Protein AF-A0A538MJR1-F1 (afdb_monomer_lite)

pLDDT: mean 88.06, std 12.1, range [54.5, 98.06]

Radius of gyration: 22.08 Å; chains: 1; bounding box: 40×33×65 Å

Structure (mmCIF, N/CA/C/O backbone):
data_AF-A0A538MJR1-F1
#
_entry.id   AF-A0A538MJR1-F1
#
loop_
_atom_site.group_PDB
_atom_site.id
_atom_site.type_symbol
_atom_site.label_atom_id
_atom_site.label_alt_id
_atom_site.label_comp_id
_atom_site.label_asym_id
_atom_site.label_entity_id
_atom_site.label_seq_id
_atom_site.pdbx_PDB_ins_code
_atom_site.Cartn_x
_atom_site.Cartn_y
_atom_site.Cartn_z
_atom_site.occupancy
_atom_site.B_iso_or_equiv
_atom_site.auth_seq_id
_atom_site.auth_comp_id
_atom_site.auth_asym_id
_atom_site.auth_atom_id
_atom_site.pdbx_PDB_model_num
ATOM 1 N N . MET A 1 1 ? -9.088 15.417 -14.515 1.00 82.19 1 MET A N 1
ATOM 2 C CA . MET A 1 1 ? -7.665 15.201 -14.164 1.00 82.19 1 MET A CA 1
ATOM 3 C C . MET A 1 1 ? -7.564 13.871 -13.415 1.00 82.19 1 MET A C 1
ATOM 5 O O . MET A 1 1 ? -8.447 13.625 -12.606 1.00 82.19 1 MET A O 1
ATOM 9 N N . ARG A 1 2 ? -6.590 12.990 -13.696 1.00 92.06 2 ARG A N 1
ATOM 10 C CA . ARG A 1 2 ? -6.356 11.774 -1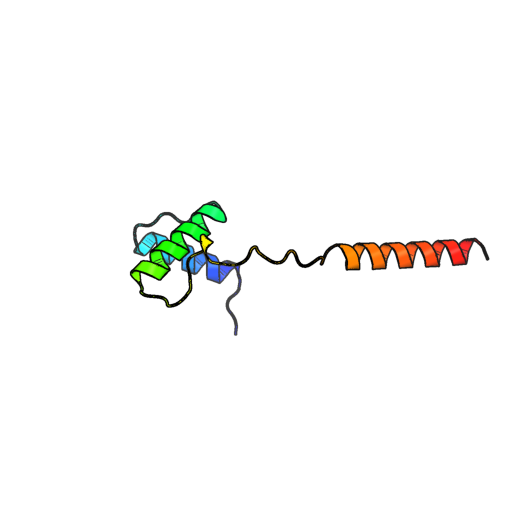2.882 1.00 92.06 2 ARG A CA 1
ATOM 11 C C . ARG A 1 2 ? -5.105 11.986 -12.024 1.00 92.06 2 ARG A C 1
ATOM 13 O O . ARG A 1 2 ? -4.140 12.529 -12.562 1.00 92.06 2 ARG A O 1
ATOM 20 N N . PRO A 1 3 ? -5.106 11.591 -10.742 1.00 95.50 3 PRO A N 1
ATOM 21 C CA . PRO A 1 3 ? -3.923 11.705 -9.900 1.00 95.50 3 PRO A CA 1
ATOM 22 C C . PRO A 1 3 ? -2.773 10.858 -10.454 1.00 95.50 3 PRO A C 1
ATOM 24 O O . PRO A 1 3 ? -2.976 9.801 -11.055 1.00 95.50 3 PRO A O 1
ATOM 27 N N . THR A 1 4 ? -1.553 11.350 -10.263 1.00 97.88 4 THR A N 1
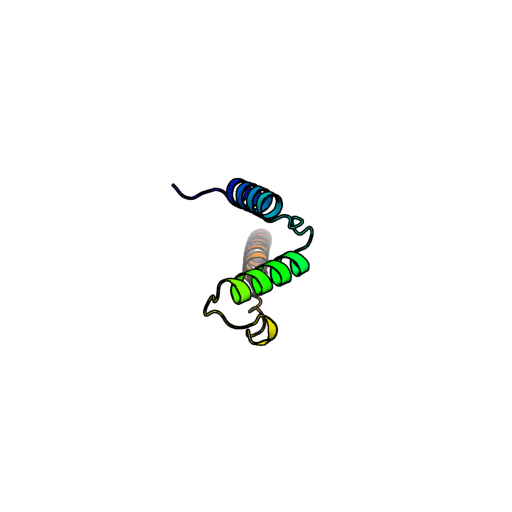ATOM 28 C CA . THR A 1 4 ? -0.325 10.630 -10.618 1.00 97.88 4 THR A CA 1
ATOM 29 C C . THR A 1 4 ? -0.045 9.501 -9.628 1.00 97.88 4 THR A C 1
ATOM 31 O O . THR A 1 4 ? -0.479 9.545 -8.480 1.00 97.88 4 THR A O 1
ATOM 34 N N . VAL A 1 5 ? 0.761 8.519 -10.040 1.00 96.06 5 VAL A N 1
ATOM 35 C CA . VAL A 1 5 ? 1.203 7.420 -9.162 1.00 96.06 5 VAL A CA 1
ATOM 36 C C . VAL A 1 5 ? 1.893 7.949 -7.900 1.00 96.06 5 VAL A C 1
ATOM 38 O O . VAL A 1 5 ? 1.609 7.484 -6.803 1.00 96.06 5 VAL A O 1
ATOM 41 N N . ARG A 1 6 ? 2.741 8.978 -8.033 1.00 96.44 6 ARG A N 1
ATOM 42 C CA . ARG A 1 6 ? 3.429 9.601 -6.892 1.00 96.44 6 ARG A CA 1
ATOM 43 C C . ARG A 1 6 ? 2.452 10.248 -5.908 1.00 96.44 6 ARG A C 1
ATOM 45 O O . ARG A 1 6 ? 2.643 10.126 -4.706 1.00 96.44 6 ARG A O 1
ATOM 52 N N . GLN A 1 7 ? 1.406 10.907 -6.408 1.00 98.06 7 GLN A N 1
ATOM 53 C CA . GLN A 1 7 ? 0.362 11.490 -5.557 1.00 98.06 7 GLN A CA 1
ATOM 54 C C . GLN A 1 7 ? -0.476 10.416 -4.865 1.00 98.06 7 GLN A C 1
ATOM 56 O O . GLN A 1 7 ? -0.814 10.577 -3.700 1.00 98.06 7 GLN A O 1
ATOM 61 N N . ILE A 1 8 ? -0.779 9.315 -5.558 1.00 96.50 8 ILE A N 1
ATOM 62 C CA . ILE A 1 8 ? -1.504 8.184 -4.970 1.00 96.50 8 ILE A CA 1
ATOM 63 C C . ILE A 1 8 ? -0.700 7.583 -3.812 1.00 96.50 8 ILE A C 1
ATOM 65 O O . ILE A 1 8 ? -1.261 7.361 -2.745 1.00 96.50 8 ILE A O 1
ATOM 69 N N . TYR A 1 9 ? 0.608 7.374 -3.986 1.00 95.88 9 TYR A N 1
ATOM 70 C CA . TYR A 1 9 ? 1.449 6.859 -2.904 1.00 95.88 9 TYR A CA 1
ATOM 71 C C . TYR A 1 9 ? 1.624 7.848 -1.753 1.00 95.88 9 TYR A C 1
ATOM 73 O O . TYR A 1 9 ? 1.583 7.427 -0.604 1.00 95.88 9 TYR A O 1
ATOM 81 N N . ALA A 1 10 ? 1.745 9.148 -2.034 1.00 97.88 10 ALA A N 1
ATOM 82 C CA . ALA A 1 10 ? 1.787 10.162 -0.981 1.00 97.88 10 ALA A CA 1
ATOM 83 C C . ALA A 1 10 ? 0.497 10.168 -0.142 1.00 97.88 10 ALA A C 1
ATOM 85 O O . ALA A 1 10 ? 0.556 10.242 1.081 1.00 97.88 10 ALA A O 1
ATOM 86 N N . LEU A 1 11 ? -0.663 10.035 -0.795 1.00 97.50 11 LEU A N 1
ATOM 87 C CA . LEU A 1 11 ? -1.945 9.919 -0.103 1.00 97.50 11 LEU A CA 1
ATOM 88 C C . LEU A 1 11 ? -2.012 8.641 0.741 1.00 97.50 11 LEU A C 1
ATOM 90 O O . LEU A 1 11 ? -2.442 8.689 1.885 1.00 97.50 11 LEU A O 1
ATOM 94 N N . ALA A 1 12 ? -1.581 7.507 0.188 1.00 96.56 12 ALA A N 1
ATOM 95 C CA . ALA A 1 12 ? -1.582 6.238 0.906 1.00 96.56 12 ALA A CA 1
ATOM 96 C C . ALA A 1 12 ? -0.658 6.265 2.139 1.00 96.56 12 ALA A C 1
ATOM 98 O O . ALA A 1 12 ? -1.050 5.755 3.183 1.00 96.56 12 ALA A O 1
ATOM 99 N N . ALA A 1 13 ? 0.515 6.903 2.045 1.00 97.25 13 ALA A N 1
ATOM 100 C CA . ALA A 1 13 ? 1.426 7.095 3.176 1.00 97.25 13 ALA A CA 1
ATOM 101 C C . ALA A 1 13 ? 0.785 7.922 4.295 1.00 97.25 13 ALA A C 1
ATOM 103 O O . ALA A 1 13 ? 0.715 7.458 5.428 1.00 97.25 13 ALA A O 1
ATOM 104 N N . ALA A 1 14 ? 0.211 9.080 3.955 1.00 97.94 14 ALA A N 1
ATOM 105 C CA . ALA A 1 14 ? -0.492 9.915 4.926 1.00 97.94 14 ALA A CA 1
ATOM 106 C C . ALA A 1 14 ? -1.665 9.172 5.591 1.00 97.94 14 ALA A C 1
ATOM 108 O O . ALA A 1 14 ? -1.891 9.315 6.787 1.00 97.94 14 ALA A O 1
ATOM 109 N N . LEU A 1 15 ? -2.400 8.346 4.837 1.00 95.75 15 LEU A N 1
ATOM 110 C CA . LEU A 1 15 ? -3.488 7.541 5.394 1.00 95.75 15 LEU A CA 1
ATOM 111 C C . LEU A 1 15 ? -2.983 6.486 6.387 1.00 95.75 15 LEU A C 1
ATOM 113 O O . LEU A 1 15 ? -3.598 6.324 7.439 1.00 95.75 15 LEU A O 1
ATOM 117 N N . CYS A 1 16 ? -1.866 5.816 6.088 1.00 96.25 16 CYS A N 1
ATOM 118 C CA . CYS A 1 16 ? -1.248 4.865 7.017 1.00 96.25 16 CYS A CA 1
ATOM 119 C C . CYS A 1 16 ? -0.839 5.573 8.317 1.00 96.25 16 CYS A C 1
ATOM 121 O O . CYS A 1 16 ? -1.256 5.150 9.391 1.00 96.25 16 CYS A O 1
ATOM 123 N N . GLU A 1 17 ? -0.167 6.726 8.219 1.00 96.94 17 GLU A N 1
ATOM 124 C CA . GLU A 1 17 ? 0.202 7.541 9.384 1.00 96.94 17 GLU A CA 1
ATOM 125 C C . GLU A 1 17 ? -1.022 7.919 10.234 1.00 96.94 17 GLU A C 1
ATOM 127 O O . GLU A 1 17 ? -1.012 7.742 11.451 1.00 96.94 17 GLU A O 1
ATOM 132 N N . THR A 1 18 ? -2.110 8.385 9.607 1.00 96.94 18 THR A N 1
ATOM 133 C CA . THR A 1 18 ? -3.337 8.754 10.338 1.00 96.94 18 THR A CA 1
ATOM 134 C C . THR A 1 18 ? -4.034 7.569 11.001 1.00 96.94 18 THR A C 1
ATOM 136 O O . THR A 1 18 ? -4.714 7.753 12.008 1.00 96.94 18 THR A O 1
ATOM 139 N N . ALA A 1 19 ? -3.872 6.368 10.447 1.00 93.69 19 ALA A N 1
ATOM 140 C CA . ALA A 1 19 ? -4.428 5.133 10.986 1.00 93.69 19 ALA A CA 1
ATOM 141 C C . ALA A 1 19 ? -3.512 4.471 12.033 1.00 93.69 19 ALA A C 1
ATOM 143 O O . ALA A 1 19 ? -3.904 3.469 12.624 1.00 93.69 19 ALA A O 1
ATOM 144 N N . GLY A 1 20 ? -2.311 5.016 12.274 1.00 95.62 20 GLY A N 1
ATOM 145 C CA . GLY A 1 20 ? -1.306 4.394 13.138 1.00 95.62 20 GLY A CA 1
ATOM 146 C C . GLY A 1 20 ? -0.682 3.130 12.537 1.00 95.62 20 GLY A C 1
ATOM 147 O O . GLY A 1 20 ? -0.165 2.296 13.274 1.00 95.62 20 GLY A O 1
ATOM 148 N N . GLU A 1 21 ? -0.744 2.985 11.215 1.00 94.75 21 GLU A N 1
ATOM 149 C CA . GLU A 1 21 ? -0.193 1.864 10.456 1.00 94.75 21 GLU A CA 1
ATOM 150 C C . GLU A 1 21 ? 1.128 2.273 9.793 1.00 94.75 21 GLU A C 1
ATOM 152 O O . GLU A 1 21 ? 1.304 3.410 9.346 1.00 94.75 21 GLU A O 1
ATOM 157 N N . GLU A 1 22 ? 2.064 1.333 9.683 1.00 96.06 22 GLU A N 1
ATOM 158 C CA . GLU A 1 22 ? 3.304 1.555 8.943 1.00 96.06 22 GLU A CA 1
ATOM 159 C C . GLU A 1 22 ? 3.056 1.446 7.433 1.00 96.06 22 GLU A C 1
ATOM 161 O O . GLU A 1 22 ? 2.349 0.552 6.955 1.00 96.06 22 GLU A O 1
ATOM 166 N N . PHE A 1 23 ? 3.651 2.354 6.654 1.00 96.38 23 PHE A N 1
ATOM 167 C CA . PHE A 1 23 ? 3.552 2.270 5.202 1.00 96.38 23 PHE A CA 1
ATOM 168 C C . PHE A 1 23 ? 4.374 1.075 4.681 1.00 96.38 23 PHE A C 1
ATOM 170 O O . PHE A 1 23 ? 5.570 0.990 4.956 1.00 96.38 23 PHE A O 1
ATOM 177 N N . PRO A 1 24 ? 3.783 0.158 3.894 1.00 97.25 24 PRO A N 1
ATOM 178 C CA . PRO A 1 24 ? 4.433 -1.098 3.537 1.00 97.25 24 PRO A CA 1
ATOM 179 C C . PRO A 1 24 ? 5.637 -0.897 2.605 1.00 97.25 24 PRO A C 1
ATOM 181 O O . PRO A 1 24 ? 5.521 -0.303 1.532 1.00 97.25 24 PRO A O 1
ATOM 184 N N . GLU A 1 25 ? 6.778 -1.490 2.964 1.00 95.62 25 GLU A N 1
ATOM 185 C CA . GLU A 1 25 ? 8.004 -1.448 2.149 1.00 95.62 25 GLU A CA 1
ATOM 186 C C . GLU A 1 25 ? 7.987 -2.422 0.962 1.00 95.62 25 GLU A C 1
ATOM 188 O O . GLU A 1 25 ? 8.706 -2.241 -0.025 1.00 95.62 25 GLU A O 1
ATOM 193 N N . THR A 1 26 ? 7.163 -3.472 1.037 1.00 96.44 26 THR A N 1
ATOM 194 C CA . THR A 1 26 ? 7.123 -4.532 0.028 1.00 96.44 26 THR A CA 1
ATOM 195 C C . THR A 1 26 ? 5.744 -4.664 -0.599 1.00 96.44 26 THR A C 1
ATOM 197 O O . THR A 1 26 ? 4.711 -4.310 -0.033 1.00 96.44 26 THR A O 1
ATOM 200 N N . ARG A 1 27 ? 5.712 -5.234 -1.806 1.00 93.19 27 ARG A N 1
ATOM 201 C CA . ARG A 1 27 ? 4.454 -5.554 -2.491 1.00 93.19 27 ARG A CA 1
ATOM 202 C C . ARG A 1 27 ? 3.619 -6.578 -1.714 1.00 93.19 27 ARG A C 1
ATOM 204 O O . ARG A 1 27 ? 2.394 -6.536 -1.793 1.00 93.19 27 ARG A O 1
ATOM 211 N N . GLU A 1 28 ? 4.276 -7.523 -1.051 1.00 93.06 28 GLU A N 1
ATOM 212 C CA . GLU A 1 28 ? 3.623 -8.573 -0.268 1.00 93.06 28 GLU A CA 1
ATOM 213 C C . GLU A 1 28 ? 2.951 -7.974 0.965 1.00 93.06 28 GLU A C 1
ATOM 215 O O . GLU A 1 28 ? 1.728 -8.052 1.062 1.00 93.06 28 GLU A O 1
ATOM 220 N N . SER A 1 29 ? 3.695 -7.217 1.778 1.00 95.19 29 SER A N 1
ATOM 221 C CA . SER A 1 29 ? 3.136 -6.522 2.944 1.00 95.19 29 SER A CA 1
ATOM 222 C C . SER A 1 29 ? 2.041 -5.520 2.566 1.00 95.19 29 SER A C 1
ATOM 224 O O . SER A 1 29 ? 1.023 -5.417 3.247 1.00 95.19 29 SER A O 1
ATOM 226 N N . ALA A 1 30 ? 2.171 -4.839 1.422 1.00 95.94 30 ALA A N 1
ATOM 227 C CA . ALA A 1 30 ? 1.097 -3.997 0.899 1.00 95.94 30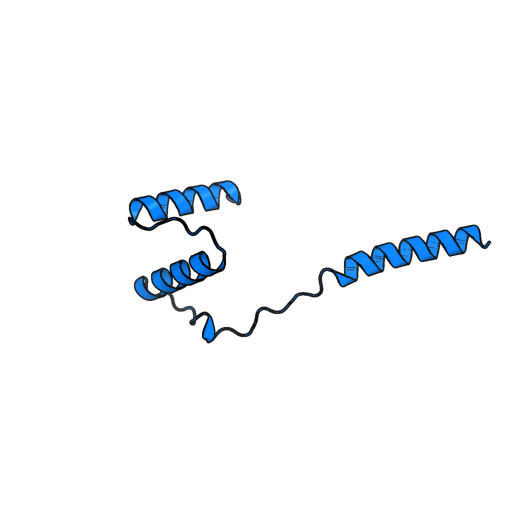 ALA A CA 1
ATOM 228 C C . ALA A 1 30 ? -0.168 -4.796 0.553 1.00 95.94 30 ALA A C 1
ATOM 230 O O . ALA A 1 30 ? -1.279 -4.319 0.776 1.00 95.94 30 ALA A O 1
ATOM 231 N N . SER A 1 31 ? -0.019 -6.002 -0.001 1.00 94.62 31 SER A N 1
ATOM 232 C CA . SER A 1 31 ? -1.160 -6.855 -0.355 1.00 94.62 31 SER A CA 1
ATOM 233 C C . SER A 1 31 ? -1.879 -7.364 0.896 1.00 94.62 31 SER A C 1
ATOM 235 O O . SER A 1 31 ? -3.107 -7.337 0.933 1.00 94.62 31 SER A O 1
ATOM 237 N N . GLU A 1 32 ? -1.126 -7.753 1.926 1.00 94.56 32 GLU A N 1
ATOM 238 C CA . GLU A 1 32 ? -1.657 -8.175 3.229 1.00 94.56 32 GLU A CA 1
ATOM 239 C C . GLU A 1 32 ? -2.412 -7.043 3.937 1.00 94.56 32 GLU A C 1
ATOM 241 O O . GLU A 1 32 ? -3.549 -7.236 4.370 1.00 94.56 32 GLU A O 1
ATOM 246 N N . LEU A 1 33 ? -1.823 -5.841 4.000 1.00 95.69 33 LEU A N 1
ATOM 247 C CA . LEU A 1 33 ? -2.462 -4.661 4.592 1.00 95.69 33 LEU A CA 1
ATOM 248 C C . LEU A 1 33 ? -3.770 -4.313 3.870 1.00 95.69 33 LEU A C 1
ATOM 250 O O . LEU A 1 33 ? -4.801 -4.106 4.507 1.00 95.69 33 LEU A O 1
ATOM 254 N N . ILE A 1 34 ? -3.756 -4.294 2.533 1.00 94.56 34 ILE A N 1
ATOM 255 C CA . ILE A 1 34 ? -4.956 -4.017 1.733 1.00 94.56 34 ILE A CA 1
ATOM 256 C C . ILE A 1 34 ? -6.037 -5.071 1.974 1.00 94.56 34 ILE A C 1
ATOM 258 O O . ILE A 1 34 ? -7.214 -4.718 2.049 1.00 94.56 34 ILE A O 1
ATOM 262 N N . GLU A 1 35 ? -5.676 -6.352 2.065 1.00 95.75 35 GLU A N 1
ATOM 263 C CA . GLU A 1 35 ? -6.648 -7.403 2.354 1.00 95.75 35 GLU A CA 1
ATOM 264 C C . GLU A 1 35 ? -7.275 -7.212 3.740 1.00 95.75 35 GLU A C 1
ATOM 266 O O . GLU A 1 35 ? -8.505 -7.201 3.834 1.00 95.75 35 GLU A O 1
ATOM 271 N N . ARG A 1 36 ? -6.462 -6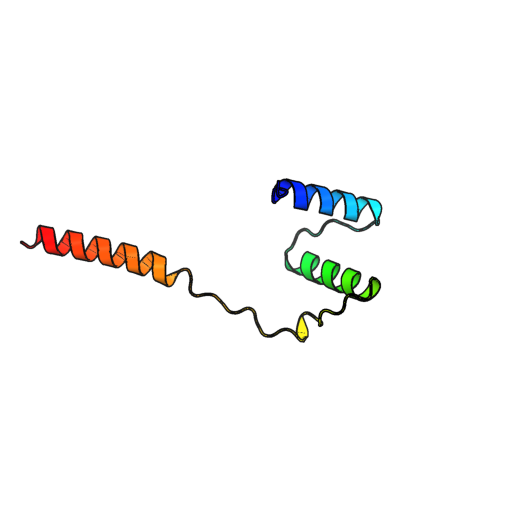.988 4.782 1.00 94.94 36 ARG A N 1
ATOM 272 C CA . ARG A 1 36 ? -6.947 -6.716 6.144 1.00 94.94 36 ARG A CA 1
ATOM 273 C C . ARG A 1 36 ? -7.940 -5.552 6.159 1.00 94.94 36 ARG A C 1
ATOM 275 O O . ARG A 1 36 ? -9.087 -5.738 6.560 1.00 94.94 36 ARG A O 1
ATOM 282 N N . LEU A 1 37 ? -7.547 -4.405 5.600 1.00 93.44 37 LEU A N 1
ATOM 283 C CA . LEU A 1 37 ? -8.396 -3.210 5.520 1.00 93.44 37 LEU A CA 1
ATOM 284 C C . LEU A 1 37 ? -9.680 -3.454 4.715 1.00 93.44 37 LEU A C 1
ATOM 286 O O . LEU A 1 37 ? -10.747 -2.932 5.042 1.00 93.44 37 LEU A O 1
ATOM 290 N N . ARG A 1 38 ? -9.614 -4.258 3.648 1.00 94.94 38 ARG A N 1
ATOM 291 C CA . ARG A 1 38 ? -10.798 -4.640 2.866 1.00 94.94 38 ARG A CA 1
ATOM 292 C C . ARG A 1 38 ? -11.783 -5.474 3.675 1.00 94.94 38 ARG A C 1
ATOM 294 O O . ARG A 1 38 ? -12.981 -5.267 3.531 1.00 94.94 38 ARG A O 1
ATOM 301 N N . ILE A 1 39 ? -11.305 -6.410 4.487 1.00 95.06 39 ILE A N 1
ATOM 302 C CA . ILE A 1 39 ? -12.169 -7.241 5.335 1.00 95.06 39 ILE A CA 1
ATOM 303 C C . ILE A 1 39 ? -12.809 -6.387 6.419 1.00 95.06 39 ILE A C 1
ATOM 305 O O . ILE A 1 39 ? -14.023 -6.439 6.591 1.00 95.06 39 ILE A O 1
ATOM 309 N N . GLU A 1 40 ? -12.009 -5.565 7.097 1.00 94.19 40 GLU A N 1
ATOM 310 C CA . GLU A 1 40 ? -12.474 -4.666 8.156 1.00 94.19 40 GLU A CA 1
ATOM 311 C C . GLU A 1 40 ? -13.532 -3.680 7.649 1.00 94.19 40 GLU A C 1
ATOM 313 O O . GLU A 1 40 ? -14.530 -3.433 8.322 1.00 94.19 40 GLU A O 1
ATOM 318 N N . SER A 1 41 ? -13.363 -3.168 6.427 1.00 93.75 41 SER A N 1
ATOM 319 C CA . SER A 1 41 ? -14.339 -2.280 5.780 1.00 93.75 41 SER A CA 1
ATOM 320 C C . SER A 1 41 ? -15.531 -3.003 5.135 1.00 93.75 41 SER A C 1
ATOM 322 O O . SER A 1 41 ? -16.434 -2.338 4.626 1.00 93.75 41 SER A O 1
ATOM 324 N N . GLY A 1 42 ? -15.565 -4.342 5.131 1.00 95.62 42 GLY A N 1
ATOM 325 C CA . GLY A 1 42 ? -16.646 -5.129 4.526 1.00 95.62 42 GLY A CA 1
ATOM 326 C C . GLY A 1 42 ? -16.656 -5.124 2.991 1.00 95.62 42 GLY A C 1
ATOM 327 O O . GLY A 1 42 ? -17.704 -5.302 2.369 1.00 95.62 42 GLY A O 1
ATOM 328 N N . HIS A 1 43 ? -15.508 -4.902 2.352 1.00 95.06 43 HIS A N 1
ATOM 329 C CA . HIS A 1 43 ? -15.397 -4.863 0.897 1.00 95.06 43 HIS A CA 1
ATOM 330 C C . HIS A 1 43 ? -15.717 -6.241 0.274 1.00 95.06 43 HIS A C 1
ATOM 332 O O . HIS A 1 43 ? -15.105 -7.240 0.651 1.00 95.06 43 HIS A O 1
ATOM 338 N N . PRO A 1 44 ? -16.565 -6.327 -0.772 1.00 95.12 44 PRO A N 1
ATOM 339 C CA . PRO A 1 44 ? -17.091 -7.598 -1.302 1.00 95.12 44 PRO A CA 1
ATOM 340 C C . PRO A 1 44 ? -16.086 -8.447 -2.096 1.00 95.12 44 PRO A C 1
ATOM 342 O O . PRO A 1 44 ? -16.467 -9.417 -2.746 1.00 95.12 44 PRO A O 1
ATOM 345 N N . ALA A 1 45 ? -14.815 -8.057 -2.141 1.00 90.75 45 ALA A N 1
ATOM 346 C CA . ALA A 1 45 ? -13.859 -8.724 -3.013 1.00 90.75 45 ALA A CA 1
ATOM 347 C C . ALA A 1 45 ? -13.243 -9.936 -2.283 1.00 90.75 45 ALA A C 1
ATOM 349 O O . ALA A 1 45 ? -12.985 -9.833 -1.081 1.00 90.75 45 ALA A O 1
ATOM 350 N N . PRO A 1 46 ? -12.979 -11.051 -2.991 1.00 90.81 46 PRO A N 1
ATOM 351 C CA . PRO A 1 46 ? -12.526 -12.307 -2.388 1.00 90.81 46 PRO A CA 1
ATOM 352 C C . PRO A 1 46 ? -11.109 -12.194 -1.815 1.00 90.81 46 PRO A C 1
ATOM 354 O O . PRO A 1 46 ? -10.384 -11.238 -2.136 1.00 90.81 46 PRO A O 1
ATOM 357 N N . ARG A 1 47 ? -10.715 -13.175 -0.994 1.00 91.69 47 ARG A N 1
ATOM 358 C CA . ARG A 1 47 ? -9.355 -13.266 -0.452 1.00 91.69 47 ARG A CA 1
ATOM 359 C C . ARG A 1 47 ? -8.334 -13.442 -1.569 1.00 91.69 47 ARG A C 1
ATOM 361 O O . ARG A 1 47 ? -8.650 -13.934 -2.651 1.00 91.69 47 ARG A O 1
ATOM 368 N N . LEU A 1 48 ? -7.099 -13.034 -1.310 1.00 87.94 48 LEU A N 1
ATOM 369 C CA . LEU A 1 48 ? -5.991 -13.160 -2.245 1.00 87.94 48 LEU A CA 1
ATOM 370 C C . LEU A 1 48 ? -5.725 -14.624 -2.609 1.00 87.94 48 LEU A C 1
ATOM 372 O O . LEU A 1 48 ? -5.426 -14.912 -3.765 1.00 87.94 48 LEU A O 1
ATOM 376 N N . GLU A 1 49 ? -5.878 -15.530 -1.644 1.00 90.25 49 GLU A N 1
ATOM 377 C CA . GLU A 1 49 ? -5.738 -16.979 -1.832 1.00 90.25 49 GLU A CA 1
ATOM 378 C C . GLU A 1 49 ? -6.834 -17.590 -2.718 1.00 90.25 49 GLU A C 1
ATOM 380 O O . GLU A 1 49 ? -6.572 -18.541 -3.452 1.00 90.25 49 GLU A O 1
ATOM 385 N N . ASP A 1 50 ? -8.030 -16.994 -2.724 1.00 92.12 50 ASP A N 1
ATOM 386 C CA . ASP A 1 50 ? -9.160 -17.430 -3.553 1.00 92.12 50 ASP A CA 1
ATOM 387 C C . ASP A 1 50 ? -9.060 -16.914 -4.996 1.00 92.12 50 ASP A C 1
ATOM 389 O O . ASP A 1 50 ? -9.817 -17.327 -5.884 1.00 92.12 50 ASP A O 1
ATOM 393 N N . LEU A 1 51 ? -8.160 -15.959 -5.255 1.00 86.38 51 LEU A N 1
ATOM 394 C CA . LEU A 1 51 ? -7.990 -15.394 -6.582 1.00 86.38 51 LEU A CA 1
ATOM 395 C C . LEU A 1 51 ? -7.181 -16.343 -7.474 1.00 86.38 51 LEU A C 1
ATOM 397 O O . LEU A 1 51 ? -6.153 -16.886 -7.067 1.00 86.38 51 LEU A O 1
ATOM 401 N N . PRO A 1 52 ? -7.573 -16.496 -8.752 1.00 85.06 52 PRO A N 1
ATOM 402 C CA . PRO A 1 52 ? -6.775 -17.261 -9.693 1.00 85.06 52 PRO A CA 1
ATOM 403 C C . PRO A 1 52 ? -5.386 -16.622 -9.844 1.00 85.06 52 PRO A C 1
ATOM 405 O O . PRO A 1 52 ? -5.271 -15.388 -9.827 1.00 85.06 52 PRO A O 1
ATOM 408 N N . PRO A 1 53 ? -4.332 -17.427 -10.074 1.00 80.00 53 PRO A N 1
ATOM 409 C CA . PRO A 1 53 ? -2.975 -16.917 -10.182 1.00 80.00 53 PRO A CA 1
ATOM 410 C C . PRO A 1 53 ? -2.887 -15.833 -11.267 1.00 80.00 53 PRO A C 1
ATOM 412 O O . PRO A 1 53 ? -3.517 -15.956 -12.332 1.00 80.00 53 PRO A O 1
ATOM 415 N N . PRO A 1 54 ? -2.113 -14.757 -11.030 1.00 72.06 54 PRO A N 1
ATOM 416 C CA . PRO A 1 54 ? -2.043 -13.634 -11.947 1.00 72.06 54 PRO A CA 1
ATOM 417 C C . PRO A 1 54 ? -1.597 -14.122 -13.324 1.00 72.06 54 PRO A C 1
ATOM 419 O O . PRO A 1 54 ? -0.526 -14.705 -13.496 1.00 72.06 54 PRO A O 1
ATOM 422 N N . ARG A 1 55 ? -2.433 -13.873 -14.339 1.00 71.62 55 ARG A N 1
ATOM 423 C CA . ARG A 1 55 ? -2.111 -14.228 -15.723 1.00 71.62 55 ARG A CA 1
ATOM 424 C C . ARG A 1 55 ? -0.863 -13.459 -16.133 1.00 71.62 55 ARG A C 1
ATOM 426 O O . ARG A 1 55 ? -0.937 -12.256 -16.393 1.00 71.62 55 ARG A O 1
ATOM 433 N N . VAL A 1 56 ? 0.268 -14.155 -16.238 1.00 61.19 56 VAL A N 1
ATOM 434 C CA . VAL A 1 56 ? 1.504 -13.608 -16.799 1.00 61.19 56 VAL A CA 1
ATOM 435 C C . VAL A 1 56 ? 1.210 -13.233 -18.248 1.00 61.19 56 VAL A C 1
ATOM 437 O O . VAL A 1 56 ? 1.254 -14.056 -19.164 1.00 61.19 56 VAL A O 1
ATOM 440 N N . ARG A 1 57 ? 0.837 -11.973 -18.487 1.00 57.69 57 ARG A N 1
ATOM 441 C CA . ARG A 1 57 ? 0.706 -11.455 -19.845 1.00 57.69 57 ARG A CA 1
ATOM 442 C C . ARG A 1 57 ? 2.101 -11.560 -20.448 1.00 5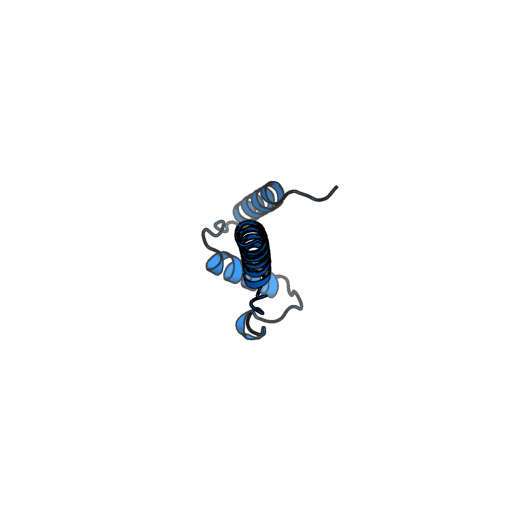7.69 57 ARG A C 1
ATOM 444 O O . ARG A 1 57 ? 2.989 -10.823 -20.029 1.00 57.69 57 ARG A O 1
ATOM 451 N N . ARG A 1 58 ? 2.291 -12.467 -21.418 1.00 56.75 58 ARG A N 1
ATOM 452 C CA . ARG A 1 58 ? 3.488 -12.606 -22.276 1.00 56.75 58 ARG A CA 1
ATOM 453 C C . ARG A 1 58 ? 3.731 -11.318 -23.081 1.00 56.75 58 ARG A C 1
ATOM 455 O O . ARG A 1 58 ? 3.659 -11.300 -24.306 1.00 56.75 58 ARG A O 1
ATOM 462 N N . ARG A 1 59 ? 3.967 -10.200 -22.403 1.00 55.22 59 ARG A N 1
ATOM 463 C CA . ARG A 1 59 ? 4.168 -8.880 -23.000 1.00 55.22 59 ARG A CA 1
ATOM 464 C C . ARG A 1 59 ? 5.616 -8.707 -23.469 1.00 55.22 59 ARG A C 1
ATOM 466 O O . ARG A 1 59 ? 5.854 -7.904 -24.360 1.00 55.22 59 ARG A O 1
ATOM 473 N N . GLY A 1 60 ? 6.540 -9.529 -22.956 1.00 54.50 60 GLY A N 1
ATOM 474 C CA . GLY A 1 60 ? 7.949 -9.556 -23.366 1.00 54.50 60 GLY A CA 1
ATOM 475 C C . GLY A 1 60 ? 8.210 -10.190 -24.739 1.00 54.50 60 GLY A C 1
ATOM 476 O O . GLY A 1 60 ? 9.088 -9.724 -25.457 1.00 54.50 60 GLY A O 1
ATOM 477 N N . ARG A 1 61 ? 7.414 -11.185 -25.168 1.00 56.88 61 ARG A N 1
ATOM 478 C CA . ARG A 1 61 ? 7.668 -11.886 -26.445 1.00 56.88 61 ARG A CA 1
ATOM 479 C C . ARG A 1 61 ? 7.476 -10.970 -27.657 1.00 56.88 61 ARG A C 1
ATOM 481 O O . ARG A 1 61 ? 8.342 -10.893 -28.511 1.00 56.88 61 ARG A O 1
ATOM 488 N N . ARG A 1 62 ? 6.422 -10.140 -27.649 1.00 60.12 62 ARG A N 1
ATOM 489 C CA . ARG A 1 62 ? 6.134 -9.192 -28.744 1.00 60.12 62 ARG A CA 1
ATOM 490 C C . ARG A 1 62 ? 7.223 -8.134 -28.966 1.00 60.12 62 ARG A C 1
ATOM 492 O O . ARG A 1 62 ? 7.304 -7.604 -30.069 1.00 60.12 62 ARG A O 1
ATOM 499 N N . GLY A 1 63 ? 7.998 -7.774 -27.939 1.00 63.75 63 GLY A N 1
ATOM 500 C CA . GLY A 1 63 ? 9.099 -6.812 -28.064 1.00 63.75 63 GLY A CA 1
ATOM 501 C C . GLY A 1 63 ? 10.315 -7.435 -28.747 1.00 63.75 63 GLY A C 1
ATOM 502 O O . GLY A 1 63 ? 10.802 -6.902 -29.743 1.00 63.75 63 GLY A O 1
ATOM 503 N N . ALA A 1 64 ? 10.729 -8.608 -28.264 1.00 72.56 64 ALA A N 1
ATOM 504 C CA . ALA A 1 64 ? 11.806 -9.394 -28.860 1.00 72.56 64 ALA A CA 1
ATOM 505 C C . ALA A 1 64 ? 11.485 -9.801 -30.308 1.00 72.56 64 ALA A C 1
ATOM 507 O O . ALA A 1 64 ? 12.323 -9.638 -31.189 1.00 72.56 64 ALA A O 1
ATOM 508 N N . ASP A 1 65 ? 10.242 -10.205 -30.583 1.00 77.12 65 ASP A N 1
ATOM 509 C CA . ASP A 1 65 ? 9.797 -10.580 -31.930 1.00 77.12 65 ASP A CA 1
ATOM 510 C C . ASP A 1 65 ? 9.904 -9.407 -32.925 1.00 77.12 65 ASP A C 1
ATOM 512 O O . ASP A 1 65 ? 10.210 -9.601 -34.101 1.00 77.12 65 ASP A O 1
ATOM 516 N N . LYS A 1 66 ? 9.674 -8.164 -32.473 1.00 78.75 66 LYS A N 1
ATOM 517 C CA . LYS A 1 66 ? 9.825 -6.965 -33.317 1.00 78.75 66 LYS A CA 1
ATOM 518 C C . LYS A 1 66 ? 11.288 -6.654 -33.623 1.00 78.75 66 LYS A C 1
ATOM 520 O O . LYS A 1 66 ? 11.591 -6.274 -34.752 1.00 78.75 66 LYS A O 1
ATOM 525 N N . LEU A 1 67 ? 12.175 -6.809 -32.640 1.00 84.38 67 LEU A N 1
ATOM 526 C CA . LEU A 1 67 ? 13.611 -6.615 -32.833 1.00 84.38 67 LEU A CA 1
ATOM 527 C C . LEU A 1 67 ? 14.188 -7.695 -33.754 1.00 84.38 67 LEU A C 1
ATOM 529 O O . LEU A 1 67 ? 14.870 -7.364 -34.716 1.00 84.38 67 LEU A O 1
ATOM 533 N N . ALA A 1 68 ? 13.821 -8.959 -33.533 1.00 86.44 68 ALA A N 1
ATOM 534 C CA . ALA A 1 68 ? 14.221 -10.078 -34.381 1.00 86.44 68 ALA A CA 1
ATOM 535 C C . ALA A 1 68 ? 13.803 -9.870 -35.846 1.00 86.44 68 ALA A C 1
ATOM 537 O O . ALA A 1 68 ? 14.596 -10.095 -36.754 1.00 86.44 68 ALA A O 1
ATOM 538 N N . ARG A 1 69 ? 12.588 -9.356 -36.088 1.00 85.31 69 ARG A N 1
ATOM 539 C CA . ARG A 1 69 ? 12.128 -9.004 -37.443 1.00 85.31 69 ARG A CA 1
ATOM 540 C C . ARG A 1 69 ? 12.941 -7.881 -38.081 1.00 85.31 69 ARG A C 1
ATOM 542 O O . ARG A 1 69 ? 13.207 -7.947 -39.275 1.00 85.31 69 ARG A O 1
ATOM 549 N N . ARG A 1 70 ? 13.321 -6.857 -37.311 1.00 90.00 70 ARG A N 1
ATOM 550 C CA . ARG A 1 70 ? 14.176 -5.770 -37.811 1.00 90.00 70 ARG A CA 1
ATOM 551 C C . ARG A 1 70 ? 15.561 -6.281 -38.186 1.00 90.00 70 ARG A C 1
ATOM 553 O O . ARG A 1 70 ? 16.020 -5.976 -39.275 1.00 90.00 70 ARG A O 1
ATOM 560 N N . ILE A 1 71 ? 16.165 -7.099 -37.328 1.00 93.31 71 ILE A N 1
ATOM 561 C CA . ILE A 1 71 ? 17.470 -7.715 -37.589 1.00 93.31 71 ILE A CA 1
ATOM 562 C C . ILE A 1 71 ? 17.405 -8.583 -38.852 1.00 93.31 71 ILE A C 1
ATOM 564 O O . ILE A 1 71 ? 18.228 -8.422 -39.743 1.00 93.31 71 ILE A O 1
ATOM 568 N N . ALA A 1 72 ? 16.387 -9.439 -38.984 1.00 92.44 72 ALA A N 1
ATOM 569 C CA . ALA A 1 72 ? 16.216 -10.277 -40.172 1.00 92.44 72 ALA A CA 1
ATOM 570 C C . ALA A 1 72 ? 16.05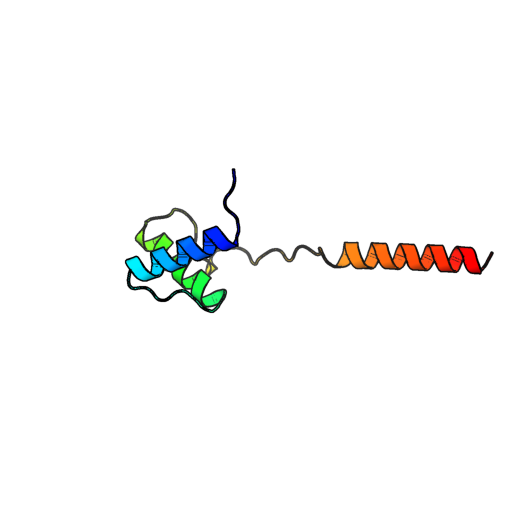5 -9.455 -41.466 1.00 92.44 72 ALA A C 1
ATOM 572 O O . ALA A 1 72 ? 16.584 -9.835 -42.507 1.00 92.44 72 ALA A O 1
ATOM 573 N N . ALA A 1 73 ? 15.350 -8.321 -41.405 1.00 92.50 73 ALA A N 1
ATOM 574 C CA . ALA A 1 73 ? 15.196 -7.418 -42.543 1.00 92.50 73 ALA A CA 1
ATOM 575 C C . ALA A 1 73 ? 16.482 -6.642 -42.882 1.00 92.50 73 ALA A C 1
ATOM 577 O O . ALA A 1 73 ? 16.683 -6.291 -44.040 1.00 92.50 73 ALA A O 1
ATOM 578 N N . GLU A 1 74 ? 17.340 -6.354 -41.900 1.00 91.56 74 GLU A N 1
ATOM 579 C CA . GLU A 1 74 ? 18.671 -5.774 -42.128 1.00 91.56 74 GLU A CA 1
ATOM 580 C C . GLU A 1 74 ? 19.569 -6.776 -42.859 1.00 91.56 74 GLU A C 1
ATOM 582 O O . GLU A 1 74 ? 20.040 -6.499 -43.956 1.00 91.56 74 GLU A O 1
ATOM 587 N N . VAL A 1 75 ? 19.681 -7.994 -42.322 1.00 94.44 75 VAL A N 1
ATOM 588 C CA . VAL A 1 75 ? 20.510 -9.067 -42.896 1.00 94.44 75 VAL A CA 1
ATOM 589 C C . VAL A 1 75 ? 20.070 -9.416 -44.321 1.00 94.44 75 VAL A C 1
ATOM 591 O O . VAL A 1 75 ? 20.898 -9.586 -45.209 1.00 94.44 75 VAL A O 1
ATOM 594 N N . ALA A 1 76 ? 18.761 -9.474 -44.581 1.00 91.94 76 ALA A N 1
ATOM 595 C CA . ALA A 1 76 ? 18.237 -9.735 -45.923 1.00 91.94 76 ALA A CA 1
ATOM 596 C C . ALA A 1 76 ? 18.532 -8.610 -46.934 1.00 91.94 76 ALA A C 1
ATOM 598 O O . ALA A 1 76 ? 18.485 -8.856 -48.138 1.00 91.94 76 ALA A O 1
ATOM 599 N N . ARG A 1 77 ? 18.796 -7.381 -46.467 1.00 88.12 77 ARG A N 1
ATOM 600 C CA . ARG A 1 77 ? 19.219 -6.260 -47.319 1.00 88.12 77 ARG A CA 1
ATOM 601 C C . ARG A 1 77 ? 20.713 -6.299 -47.611 1.00 88.12 77 ARG A C 1
ATOM 603 O O . ARG A 1 77 ? 21.090 -5.962 -48.721 1.00 88.12 77 ARG A O 1
ATOM 610 N N . GLU A 1 78 ? 21.528 -6.716 -46.646 1.00 82.12 78 GLU A N 1
ATOM 611 C CA . GLU A 1 78 ? 22.983 -6.835 -46.809 1.00 82.12 78 GLU A CA 1
ATOM 612 C C . GLU A 1 78 ? 23.396 -8.016 -47.701 1.00 82.12 78 GLU A C 1
ATOM 614 O O . GLU A 1 78 ? 24.426 -7.956 -48.362 1.00 82.12 78 GLU A O 1
ATOM 619 N N . LEU A 1 79 ? 22.594 -9.085 -47.744 1.00 82.50 79 LEU A N 1
ATOM 620 C CA . LEU A 1 79 ? 22.839 -10.268 -48.582 1.00 82.50 79 LEU A CA 1
ATOM 621 C C . LEU A 1 79 ? 22.306 -10.141 -50.025 1.00 82.50 79 LEU A C 1
ATOM 623 O O . LEU A 1 79 ? 22.224 -11.148 -50.731 1.00 82.50 79 LEU A O 1
ATOM 627 N N . ARG A 1 80 ? 21.890 -8.944 -50.445 1.00 62.75 80 ARG A N 1
ATOM 628 C CA . ARG A 1 80 ? 21.289 -8.665 -51.755 1.00 62.75 80 ARG A CA 1
ATOM 629 C C . ARG A 1 80 ? 22.227 -7.847 -52.628 1.00 62.75 80 ARG A C 1
ATOM 631 O O . ARG A 1 80 ? 22.216 -8.106 -53.849 1.00 62.75 80 ARG A O 1
#

Sequence (80 aa):
MRPTVRQIYALAAALCETAGEEFPETRESASELIERLRIESGHPAPRLEDLPPPRVRRRGRRGADKLARRIAAEVARELR

Foldseek 3Di:
DDDDPVVVLVVVCVVCVVVVHHDDPDPVVVLVVVQVVCVVVVPPDDRPVPDDDPPPPVPVVVVVVVVVVVVVVVVVVVVD

Secondary structure (DSSP, 8-state):
----HHHHHHHHHHHHHHHTPPPPSSHHHHHHHHHHHHHHTT--PPPTTTSPPP----TTHHHHHHHHHHHHHHHHHHT-